Protein AF-A0A3D3PAX2-F1 (afdb_monomer_lite)

Foldseek 3Di:
DPDPDDDLDPPPPDLVRLLVVLVVVLVVQPPDPLNPVCVVLSVVLVVLSVQLVVLVVVCVVVDPVSVVSNVVSVVVNSVSVNVSVVVVVVSVVVVPD

Structure (mmCIF, N/CA/C/O backbone):
data_AF-A0A3D3PAX2-F1
#
_entry.id   AF-A0A3D3PAX2-F1
#
loop_
_atom_site.group_PDB
_atom_site.id
_atom_site.type_symbol
_atom_site.label_atom_id
_atom_site.label_alt_id
_atom_site.label_comp_id
_atom_site.label_asym_id
_atom_site.label_entity_id
_atom_site.label_seq_id
_atom_site.pdbx_PDB_ins_code
_atom_site.Cartn_x
_atom_site.Cartn_y
_atom_site.Cartn_z
_atom_site.occupancy
_atom_site.B_iso_or_equiv
_atom_site.auth_seq_id
_atom_site.auth_comp_id
_atom_site.auth_asym_id
_atom_site.auth_atom_id
_atom_site.pdbx_PDB_model_num
ATOM 1 N N . MET A 1 1 ? 0.766 15.740 -26.583 1.00 41.62 1 MET A N 1
ATOM 2 C CA . MET A 1 1 ? 0.351 14.648 -25.672 1.00 41.62 1 MET A CA 1
ATOM 3 C C . MET A 1 1 ? 0.404 15.162 -24.242 1.00 41.62 1 MET A C 1
ATOM 5 O O . MET A 1 1 ? 1.422 15.731 -23.867 1.00 41.62 1 MET A O 1
ATOM 9 N N . LYS A 1 2 ? -0.669 15.024 -23.450 1.00 42.22 2 LYS A N 1
ATOM 10 C CA . LYS A 1 2 ? -0.567 15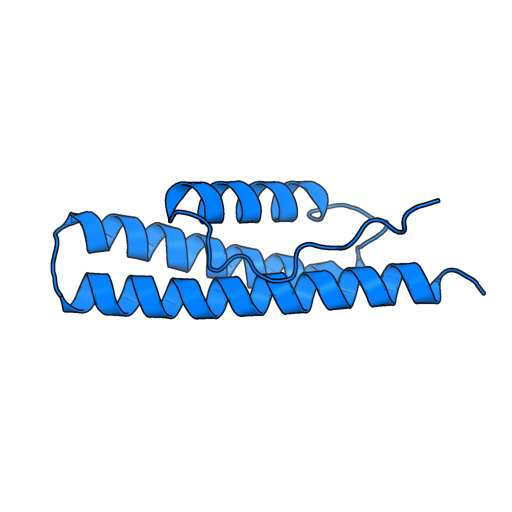.233 -21.997 1.00 42.22 2 LYS A CA 1
ATOM 11 C C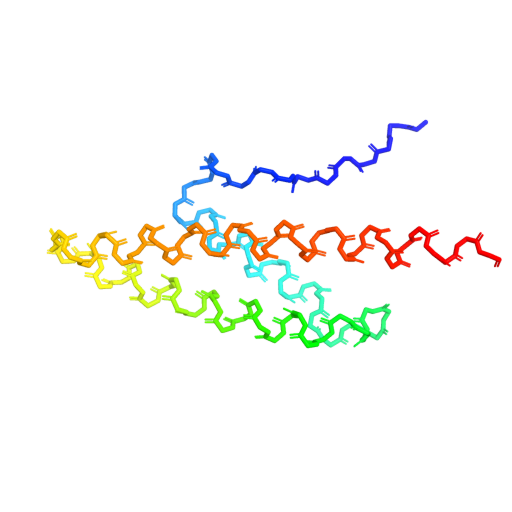 . LYS A 1 2 ? 0.275 14.084 -21.449 1.00 42.22 2 LYS A C 1
ATOM 13 O O . LYS A 1 2 ? -0.097 12.933 -21.660 1.00 42.22 2 LYS A O 1
ATOM 18 N N . LYS A 1 3 ? 1.412 14.384 -20.818 1.00 49.53 3 LYS A N 1
ATOM 19 C CA . LYS A 1 3 ? 2.200 13.358 -20.126 1.00 49.53 3 LYS A CA 1
ATOM 20 C C . LYS A 1 3 ? 1.286 12.708 -19.077 1.00 49.53 3 LYS A C 1
ATOM 22 O O . LYS A 1 3 ? 0.650 13.458 -18.333 1.00 49.53 3 LYS A O 1
ATOM 27 N N . PRO A 1 4 ? 1.149 11.373 -19.043 1.00 56.25 4 PRO A N 1
ATOM 28 C CA . PRO A 1 4 ? 0.389 10.721 -17.989 1.00 56.25 4 PRO A CA 1
ATOM 29 C C . PRO A 1 4 ? 1.046 11.065 -16.650 1.00 56.25 4 PRO A C 1
ATOM 31 O O . PRO A 1 4 ? 2.211 10.757 -16.415 1.00 56.25 4 PRO A O 1
ATOM 34 N N . THR A 1 5 ? 0.319 11.783 -15.797 1.00 52.38 5 THR A N 1
ATOM 35 C CA . THR A 1 5 ? 0.810 12.158 -14.472 1.00 52.38 5 THR A CA 1
ATOM 36 C C . THR A 1 5 ? 0.562 10.993 -13.529 1.00 52.38 5 THR A C 1
ATOM 38 O O . THR A 1 5 ? -0.590 10.623 -13.297 1.00 52.38 5 THR A O 1
ATOM 41 N N . ILE A 1 6 ? 1.627 10.422 -12.968 1.00 63.47 6 ILE A N 1
ATOM 42 C CA . ILE A 1 6 ? 1.491 9.398 -11.934 1.00 63.47 6 ILE A CA 1
ATOM 43 C C . ILE A 1 6 ? 0.815 10.022 -10.711 1.00 63.47 6 ILE A C 1
ATOM 45 O O . ILE A 1 6 ? 1.154 11.125 -10.275 1.00 63.47 6 ILE A O 1
ATOM 49 N N . ILE A 1 7 ? -0.171 9.320 -10.155 1.00 63.72 7 ILE A N 1
ATOM 50 C CA . ILE A 1 7 ? -0.816 9.716 -8.903 1.00 63.72 7 ILE A CA 1
ATOM 51 C C . ILE A 1 7 ? 0.206 9.530 -7.774 1.00 63.72 7 ILE A C 1
ATOM 53 O O . ILE A 1 7 ? 0.582 8.409 -7.453 1.00 63.72 7 ILE A O 1
ATOM 57 N N . LYS A 1 8 ? 0.652 10.638 -7.170 1.00 61.81 8 LYS A N 1
ATOM 58 C CA . LYS A 1 8 ? 1.651 10.655 -6.076 1.00 61.81 8 LYS A CA 1
ATOM 59 C C . LYS A 1 8 ? 1.040 10.880 -4.690 1.00 61.81 8 LYS A C 1
ATOM 61 O O . LYS A 1 8 ? 1.765 10.906 -3.699 1.00 61.81 8 LYS A O 1
ATOM 66 N N . SER A 1 9 ? -0.276 11.092 -4.624 1.00 65.50 9 SER A N 1
ATOM 67 C CA . SER A 1 9 ? -1.024 11.281 -3.380 1.00 65.50 9 SER A CA 1
ATOM 68 C C . SER A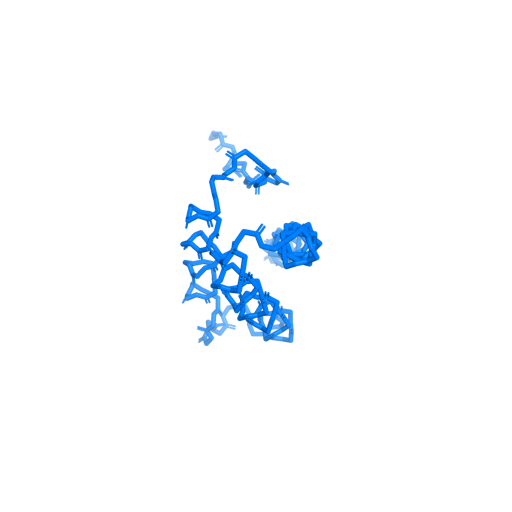 1 9 ? -2.197 10.315 -3.340 1.00 65.50 9 SER A C 1
ATOM 70 O O . SER A 1 9 ? -3.211 10.503 -4.007 1.00 65.50 9 SER A O 1
ATOM 72 N N . TYR A 1 10 ? -2.042 9.271 -2.536 1.00 71.00 10 TYR A N 1
ATOM 73 C CA . TYR A 1 10 ? -3.074 8.271 -2.272 1.00 71.00 10 TYR A CA 1
ATOM 74 C C . TYR A 1 10 ? -3.853 8.585 -0.981 1.00 71.00 10 TYR A C 1
ATOM 76 O O . TYR A 1 10 ? -4.756 7.848 -0.592 1.00 71.00 10 TYR A O 1
ATOM 84 N N . ARG A 1 11 ? -3.543 9.714 -0.325 1.00 70.06 11 ARG A N 1
ATOM 85 C CA . ARG A 1 11 ? -4.073 10.096 0.993 1.00 70.06 11 ARG A CA 1
ATOM 86 C C . ARG A 1 11 ? -5.596 10.235 1.019 1.00 70.06 11 ARG A C 1
ATOM 88 O O . ARG A 1 11 ? -6.210 9.963 2.044 1.00 70.06 11 ARG A O 1
ATOM 95 N N . GLN A 1 12 ? -6.189 10.620 -0.111 1.00 75.25 12 GLN A N 1
ATOM 96 C CA . GLN A 1 12 ? -7.635 10.798 -0.278 1.00 75.25 12 GLN A CA 1
ATOM 97 C C . GLN A 1 12 ? -8.402 9.484 -0.498 1.00 75.25 12 GLN A C 1
ATOM 99 O O . GLN A 1 12 ? -9.630 9.496 -0.503 1.00 75.25 12 GLN A O 1
ATOM 104 N N . LEU A 1 13 ? -7.714 8.355 -0.698 1.00 81.56 13 LEU A N 1
ATOM 105 C CA . LEU A 1 13 ? -8.382 7.071 -0.900 1.00 81.56 13 LEU A CA 1
ATOM 106 C C . LEU A 1 13 ? -9.014 6.576 0.401 1.00 81.56 13 LEU A C 1
ATOM 108 O O . LEU A 1 13 ? -8.406 6.668 1.462 1.00 81.56 13 LEU A O 1
ATOM 112 N N . SER A 1 14 ? -10.203 5.982 0.328 1.00 86.38 14 SER A N 1
ATOM 113 C CA . SER A 1 14 ? -10.735 5.217 1.463 1.00 86.38 14 SER A CA 1
ATOM 114 C C . SER A 1 14 ? -9.811 4.038 1.804 1.00 86.38 14 SER A C 1
ATOM 116 O O . SER A 1 14 ? -8.962 3.663 0.993 1.00 86.38 14 SER A O 1
ATOM 118 N N . ASP A 1 15 ? -9.964 3.435 2.985 1.00 86.25 15 ASP A N 1
ATOM 119 C CA . ASP A 1 15 ? -9.165 2.259 3.359 1.00 86.25 15 ASP A CA 1
ATOM 120 C C . ASP A 1 15 ? -9.331 1.104 2.348 1.00 86.25 15 ASP A C 1
ATOM 122 O O . ASP A 1 15 ? -8.349 0.534 1.872 1.00 86.25 15 ASP A O 1
ATOM 126 N N . ALA A 1 16 ? -10.568 0.850 1.908 1.00 85.56 16 ALA A N 1
ATOM 127 C CA . ALA A 1 16 ? -10.859 -0.145 0.877 1.00 85.56 16 ALA A CA 1
ATOM 128 C C . ALA A 1 16 ? -10.234 0.222 -0.480 1.00 85.56 16 ALA A C 1
ATOM 130 O O . ALA A 1 16 ? -9.618 -0.613 -1.140 1.00 85.56 16 ALA A O 1
ATOM 131 N N . SER A 1 17 ? -10.354 1.486 -0.897 1.00 87.75 17 SER A N 1
ATOM 132 C CA . SER A 1 17 ? -9.805 1.948 -2.176 1.00 87.75 17 SER A CA 1
ATOM 133 C C . SER A 1 17 ? -8.276 1.913 -2.200 1.00 87.75 17 SER A C 1
ATOM 135 O O . SER A 1 17 ? -7.695 1.622 -3.243 1.00 87.75 17 SER A O 1
ATOM 137 N N . LEU A 1 18 ? -7.624 2.201 -1.070 1.00 89.50 18 LEU A N 1
ATOM 138 C CA . LEU A 1 18 ? -6.172 2.111 -0.941 1.00 89.50 18 LEU A CA 1
ATOM 139 C C . LEU A 1 18 ? -5.705 0.659 -1.074 1.00 89.50 18 LEU A C 1
ATOM 141 O O . LEU A 1 18 ? -4.801 0.395 -1.863 1.00 89.50 18 LEU A O 1
ATOM 145 N N . GLY A 1 19 ? -6.358 -0.272 -0.372 1.00 88.62 19 GLY A N 1
ATOM 146 C CA . GLY A 1 19 ? -6.041 -1.699 -0.452 1.00 88.62 19 GLY A CA 1
ATOM 147 C C . GLY A 1 19 ? -6.183 -2.261 -1.869 1.00 88.62 19 GLY A C 1
ATOM 148 O O . GLY A 1 19 ? -5.273 -2.933 -2.352 1.00 88.62 19 GLY A O 1
ATOM 149 N N . LEU A 1 20 ? -7.274 -1.920 -2.566 1.00 91.50 20 LEU A N 1
ATOM 150 C CA . LEU A 1 20 ? -7.494 -2.326 -3.959 1.00 91.50 20 LEU A CA 1
ATOM 151 C C . LEU A 1 20 ? -6.449 -1.732 -4.908 1.00 91.50 20 LEU A C 1
ATOM 153 O O . LEU A 1 20 ? -5.948 -2.420 -5.793 1.00 91.50 20 LEU A O 1
ATOM 157 N N . LYS A 1 21 ? -6.103 -0.451 -4.731 1.00 91.56 21 LYS A N 1
ATOM 158 C CA . LYS A 1 21 ? -5.121 0.218 -5.591 1.00 91.56 21 LYS A CA 1
ATOM 159 C C . LYS A 1 21 ? -3.717 -0.351 -5.399 1.00 91.56 21 LYS A C 1
ATOM 161 O O . LYS A 1 21 ? -3.013 -0.528 -6.386 1.00 91.56 21 LYS A O 1
ATOM 166 N N . ALA A 1 22 ? -3.326 -0.631 -4.158 1.00 91.19 22 ALA A N 1
ATOM 167 C CA . ALA A 1 22 ? -2.054 -1.272 -3.850 1.00 91.19 22 ALA A CA 1
ATOM 168 C C . ALA A 1 22 ? -1.976 -2.682 -4.455 1.00 91.19 22 ALA A C 1
ATOM 170 O O . ALA A 1 22 ? -0.994 -2.979 -5.126 1.00 91.19 22 ALA A O 1
ATOM 171 N N . SER A 1 23 ? -3.038 -3.489 -4.323 1.00 92.56 23 SER A N 1
ATOM 172 C CA . SER A 1 23 ? -3.124 -4.814 -4.960 1.00 92.56 23 SER A CA 1
ATOM 173 C C . SER A 1 23 ? -2.941 -4.725 -6.472 1.00 92.56 23 SER A C 1
ATOM 175 O O . SER A 1 23 ? -2.076 -5.388 -7.020 1.00 92.56 23 SER A O 1
ATOM 177 N N . ALA A 1 24 ? -3.672 -3.829 -7.143 1.00 92.81 24 ALA A N 1
ATOM 178 C CA . ALA A 1 24 ? -3.575 -3.686 -8.594 1.00 92.81 24 ALA A CA 1
ATOM 179 C C . ALA A 1 24 ? -2.175 -3.257 -9.075 1.00 92.81 24 ALA A C 1
ATOM 181 O O . ALA A 1 24 ? -1.767 -3.610 -10.177 1.00 92.81 24 ALA A O 1
ATOM 182 N N . ILE A 1 25 ? -1.445 -2.471 -8.274 1.00 91.31 25 ILE A N 1
ATOM 183 C CA . ILE A 1 25 ? -0.058 -2.086 -8.579 1.00 91.31 25 ILE A CA 1
ATOM 184 C C . ILE A 1 25 ? 0.883 -3.281 -8.404 1.00 91.31 25 ILE A C 1
ATOM 186 O O . ILE A 1 25 ? 1.744 -3.487 -9.254 1.00 91.31 25 ILE A O 1
ATOM 190 N N . LEU A 1 26 ? 0.714 -4.055 -7.328 1.00 92.12 26 LEU A N 1
ATOM 191 C CA . LEU A 1 26 ? 1.476 -5.281 -7.094 1.00 92.12 26 LEU A CA 1
ATOM 192 C C . LEU A 1 26 ? 1.253 -6.274 -8.239 1.00 92.12 26 LEU A C 1
ATOM 194 O O . LEU A 1 26 ? 2.217 -6.664 -8.883 1.00 92.12 26 LEU A O 1
ATOM 198 N N . ASP A 1 27 ? -0.002 -6.554 -8.592 1.00 92.50 27 ASP A N 1
ATOM 199 C CA . ASP A 1 27 ? -0.363 -7.471 -9.681 1.00 92.50 27 ASP A CA 1
ATOM 200 C C . ASP A 1 27 ? 0.243 -7.062 -11.035 1.00 92.50 27 ASP A C 1
ATOM 202 O O . ASP A 1 27 ? 0.571 -7.912 -11.859 1.00 92.50 27 ASP A O 1
ATOM 206 N N . ALA A 1 28 ? 0.397 -5.757 -11.283 1.00 90.25 28 ALA A N 1
ATOM 207 C CA . ALA A 1 28 ? 0.963 -5.241 -12.528 1.00 90.25 28 ALA A CA 1
ATOM 208 C C . ALA A 1 28 ? 2.500 -5.326 -12.600 1.00 90.25 28 ALA A C 1
ATOM 210 O O . ALA A 1 28 ? 3.063 -5.313 -13.699 1.00 90.25 28 ALA A O 1
ATOM 211 N N . LEU A 1 29 ? 3.180 -5.356 -11.450 1.00 88.88 29 LEU A N 1
ATOM 212 C CA . LEU A 1 29 ? 4.642 -5.332 -11.364 1.00 88.88 29 LEU A CA 1
ATOM 213 C C . LEU A 1 29 ? 5.239 -6.700 -11.026 1.00 88.88 29 LEU A C 1
ATOM 215 O O . LEU A 1 29 ? 6.334 -7.004 -11.488 1.00 88.88 29 LEU A O 1
ATOM 219 N N . THR A 1 30 ? 4.534 -7.522 -10.251 1.00 90.50 30 THR A N 1
ATOM 220 C CA . THR A 1 30 ? 4.994 -8.850 -9.845 1.00 90.50 30 THR A CA 1
ATOM 221 C C . THR A 1 30 ? 5.196 -9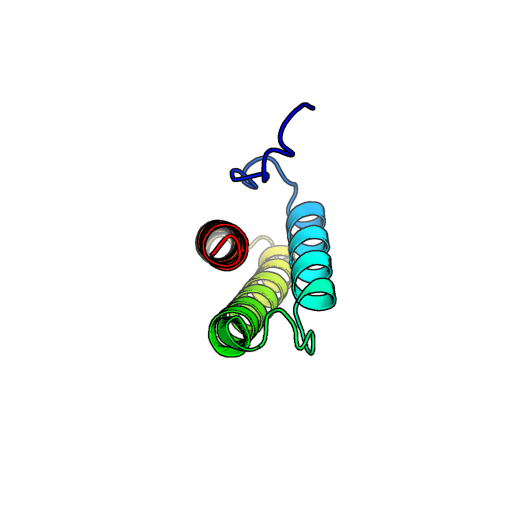.753 -11.055 1.00 90.50 30 THR A C 1
ATOM 223 O O . THR A 1 30 ? 4.283 -9.968 -11.852 1.00 90.50 30 THR A O 1
ATOM 226 N N . GLY A 1 31 ? 6.399 -10.315 -11.178 1.00 86.62 31 GLY A N 1
ATOM 227 C CA . GLY A 1 31 ? 6.734 -11.230 -12.267 1.00 86.62 31 GLY A CA 1
ATOM 228 C C . GLY A 1 31 ? 6.835 -10.550 -13.633 1.00 86.62 31 GLY A C 1
ATOM 229 O O . GLY A 1 31 ? 6.939 -11.242 -14.647 1.00 86.62 31 GLY A O 1
ATOM 230 N N . ASN A 1 32 ? 6.816 -9.215 -13.680 1.00 87.88 32 ASN A N 1
ATOM 231 C CA . ASN A 1 32 ? 7.009 -8.472 -14.911 1.00 87.88 32 ASN A CA 1
ATOM 232 C C . ASN A 1 32 ? 8.518 -8.357 -15.216 1.00 87.88 32 ASN A C 1
ATOM 234 O O . ASN A 1 32 ? 9.235 -7.673 -14.477 1.00 87.88 32 ASN A O 1
ATOM 238 N N . PRO A 1 33 ? 9.025 -8.989 -16.295 1.00 89.38 33 PRO A N 1
ATOM 239 C CA . PRO A 1 33 ? 10.452 -8.975 -16.610 1.00 89.38 33 PRO A CA 1
ATOM 240 C C . PRO A 1 33 ? 10.975 -7.568 -16.921 1.00 89.38 33 PRO A C 1
ATOM 242 O O . PRO A 1 33 ? 12.136 -7.285 -16.625 1.00 89.38 33 PRO A O 1
ATOM 245 N N . ASP A 1 34 ? 10.123 -6.673 -17.433 1.00 86.75 34 ASP A N 1
ATOM 246 C CA . ASP A 1 34 ? 10.493 -5.285 -17.729 1.00 86.75 34 ASP A CA 1
ATOM 247 C C . ASP A 1 34 ? 10.792 -4.490 -16.452 1.00 86.75 34 ASP A C 1
ATOM 249 O O . ASP A 1 34 ? 11.514 -3.504 -16.494 1.00 86.75 34 ASP A O 1
ATOM 253 N N . PHE A 1 35 ? 10.294 -4.935 -15.294 1.00 88.25 35 PHE A N 1
ATOM 254 C CA . PHE A 1 35 ? 10.529 -4.296 -13.998 1.00 88.25 35 PHE A CA 1
ATOM 255 C C . PHE A 1 35 ? 11.269 -5.206 -13.012 1.00 88.25 35 PHE A C 1
ATOM 257 O O . PHE A 1 35 ? 11.215 -4.969 -11.807 1.00 88.25 35 PHE A O 1
ATOM 264 N N . ALA A 1 36 ? 12.020 -6.205 -13.491 1.00 87.69 36 ALA A N 1
ATOM 265 C CA . ALA A 1 36 ? 12.728 -7.162 -12.632 1.00 87.69 36 ALA A CA 1
ATOM 266 C C . ALA A 1 36 ? 13.669 -6.492 -11.609 1.00 87.69 36 ALA A C 1
ATOM 268 O O . ALA A 1 36 ? 13.839 -6.975 -10.491 1.00 87.69 36 ALA A O 1
ATOM 269 N N . ALA A 1 37 ? 14.248 -5.336 -11.953 1.00 87.19 37 ALA A N 1
ATOM 270 C CA . ALA A 1 37 ? 15.086 -4.552 -11.042 1.00 87.19 37 ALA A CA 1
ATOM 271 C C . ALA A 1 37 ? 14.316 -3.962 -9.840 1.00 87.19 37 ALA A C 1
ATOM 273 O O . ALA A 1 37 ? 14.930 -3.583 -8.843 1.00 87.19 37 ALA A O 1
ATOM 274 N N . LEU A 1 38 ? 12.985 -3.876 -9.925 1.00 89.75 38 LEU A N 1
ATOM 275 C CA . LEU A 1 38 ? 12.106 -3.365 -8.873 1.00 89.75 38 LEU A CA 1
ATOM 276 C C . LEU A 1 38 ? 11.536 -4.477 -7.980 1.00 89.75 38 LEU A C 1
ATOM 278 O O . LEU A 1 38 ? 10.901 -4.156 -6.978 1.00 89.75 38 LEU A O 1
ATOM 282 N N . GLU A 1 39 ? 11.788 -5.758 -8.273 1.00 89.31 39 GLU A N 1
ATOM 283 C CA . GLU A 1 39 ? 11.280 -6.902 -7.493 1.00 89.31 39 GLU A CA 1
ATOM 284 C C . GLU A 1 39 ? 11.541 -6.804 -5.976 1.00 89.31 39 GLU A C 1
ATOM 286 O O . GLU A 1 39 ? 10.618 -7.060 -5.195 1.00 89.31 39 GLU A O 1
ATOM 291 N N . PRO A 1 40 ? 12.719 -6.348 -5.496 1.00 91.00 40 PRO A N 1
ATOM 292 C CA . PRO A 1 40 ? 12.920 -6.134 -4.062 1.00 91.00 40 PRO A CA 1
ATOM 293 C C . PRO A 1 40 ? 11.951 -5.102 -3.463 1.00 91.00 40 PRO A C 1
ATOM 295 O O . PRO A 1 40 ? 11.449 -5.287 -2.354 1.00 91.00 40 PRO A O 1
ATOM 298 N N . ALA A 1 41 ? 11.655 -4.026 -4.200 1.00 90.56 41 ALA A N 1
ATOM 299 C CA . ALA A 1 41 ? 10.715 -2.993 -3.773 1.00 90.56 41 ALA A CA 1
ATOM 300 C C . ALA A 1 41 ? 9.259 -3.480 -3.845 1.00 90.56 41 ALA A C 1
ATOM 302 O O . ALA A 1 41 ? 8.467 -3.159 -2.960 1.00 90.56 41 ALA A O 1
ATOM 303 N N . VAL A 1 42 ? 8.917 -4.288 -4.854 1.00 91.56 42 VAL A N 1
ATOM 304 C CA . VAL A 1 42 ? 7.607 -4.950 -4.977 1.00 91.56 42 VAL A CA 1
ATOM 305 C C . VAL A 1 42 ? 7.385 -5.900 -3.799 1.00 91.56 42 VAL A C 1
ATOM 307 O O . VAL A 1 42 ? 6.369 -5.792 -3.119 1.00 91.56 42 VAL A O 1
ATOM 310 N N . THR A 1 43 ? 8.367 -6.743 -3.470 1.00 92.81 43 THR A N 1
ATOM 311 C CA . THR A 1 43 ? 8.305 -7.664 -2.322 1.00 92.81 43 THR A CA 1
ATOM 312 C C . THR A 1 43 ? 8.127 -6.914 -0.998 1.00 92.81 43 THR A C 1
ATOM 314 O O . THR A 1 43 ? 7.299 -7.289 -0.166 1.00 92.81 43 THR A O 1
ATOM 317 N N . ALA A 1 44 ? 8.867 -5.818 -0.800 1.00 92.56 44 ALA A N 1
ATOM 318 C CA . ALA A 1 44 ? 8.705 -4.978 0.384 1.00 92.56 44 ALA A CA 1
ATOM 319 C C . ALA A 1 44 ? 7.299 -4.356 0.456 1.00 92.56 44 ALA A C 1
ATOM 321 O O . ALA A 1 44 ? 6.683 -4.333 1.522 1.00 92.56 44 ALA A O 1
ATOM 322 N N . LEU A 1 45 ? 6.765 -3.891 -0.678 1.00 93.69 45 LEU A N 1
ATOM 323 C CA . LEU A 1 45 ? 5.418 -3.335 -0.753 1.00 93.69 45 LEU A CA 1
ATOM 324 C C . LEU A 1 45 ? 4.336 -4.390 -0.464 1.00 93.69 45 LEU A C 1
ATOM 326 O O . LEU A 1 45 ? 3.363 -4.059 0.213 1.00 93.69 45 LEU A O 1
ATOM 330 N N . MET A 1 46 ? 4.511 -5.643 -0.905 1.00 94.44 46 MET A N 1
ATOM 331 C CA . MET A 1 46 ? 3.604 -6.754 -0.570 1.00 94.44 46 MET A CA 1
ATOM 332 C C . MET A 1 46 ? 3.506 -6.945 0.947 1.00 94.44 46 MET A C 1
ATOM 334 O O . MET A 1 46 ? 2.411 -6.941 1.500 1.00 94.44 46 MET A O 1
ATOM 338 N N . ALA A 1 47 ? 4.644 -6.998 1.646 1.00 95.38 47 ALA A N 1
ATOM 339 C CA . ALA A 1 47 ? 4.659 -7.153 3.101 1.00 95.38 47 ALA A CA 1
ATOM 340 C C . ALA A 1 47 ? 3.966 -5.985 3.834 1.00 95.38 47 ALA A C 1
ATOM 342 O O . ALA A 1 47 ? 3.274 -6.182 4.840 1.00 95.38 47 ALA A O 1
ATOM 343 N N . LEU A 1 48 ? 4.124 -4.757 3.330 1.00 95.06 48 LEU A N 1
ATOM 344 C CA . LEU A 1 48 ? 3.446 -3.575 3.871 1.00 95.06 48 LEU A CA 1
ATOM 345 C C . LEU A 1 48 ? 1.936 -3.602 3.606 1.00 95.06 48 LEU A C 1
ATOM 347 O O . LEU A 1 48 ? 1.156 -3.217 4.479 1.00 95.06 48 LEU A O 1
ATOM 351 N N . HIS A 1 49 ? 1.518 -4.074 2.430 1.00 94.88 49 HIS A N 1
ATOM 352 C CA . HIS A 1 49 ? 0.108 -4.265 2.088 1.00 94.88 49 HIS A CA 1
ATOM 353 C C . HIS A 1 49 ? -0.556 -5.298 3.002 1.00 94.88 49 HIS A C 1
ATOM 355 O O . HIS A 1 49 ? -1.590 -4.987 3.595 1.00 94.88 49 HIS A O 1
ATOM 361 N N . ASP A 1 50 ? 0.084 -6.449 3.217 1.00 95.00 50 ASP A N 1
ATOM 362 C CA . ASP A 1 50 ? -0.397 -7.490 4.133 1.00 95.00 50 ASP A CA 1
ATOM 363 C C . ASP A 1 50 ? -0.501 -6.972 5.573 1.00 95.00 50 ASP A C 1
ATOM 365 O O . ASP A 1 50 ? -1.497 -7.197 6.268 1.00 95.00 50 ASP A O 1
ATOM 369 N N . THR A 1 51 ? 0.505 -6.211 6.017 1.00 94.69 51 THR A N 1
ATOM 370 C CA . THR A 1 51 ? 0.520 -5.580 7.345 1.00 94.69 51 THR A CA 1
ATOM 371 C C . THR A 1 51 ? -0.649 -4.610 7.507 1.00 94.69 51 THR A C 1
ATOM 373 O O . THR A 1 51 ? -1.362 -4.648 8.515 1.00 94.69 51 THR A O 1
ATOM 376 N N . TYR A 1 52 ? -0.887 -3.759 6.508 1.00 94.69 52 TYR A N 1
ATOM 377 C CA . TYR A 1 52 ? -2.007 -2.825 6.501 1.00 94.69 52 TYR A CA 1
ATOM 378 C C . TYR A 1 52 ? -3.361 -3.549 6.485 1.00 94.69 52 TYR A C 1
ATOM 380 O O . TYR A 1 52 ? -4.248 -3.196 7.266 1.00 94.69 52 TYR A O 1
ATOM 388 N N . ALA A 1 53 ? -3.516 -4.594 5.667 1.00 93.75 53 ALA A N 1
ATOM 389 C CA . ALA A 1 53 ? -4.734 -5.397 5.606 1.00 93.75 53 ALA A CA 1
ATOM 390 C C . ALA A 1 53 ? -5.034 -6.076 6.955 1.00 93.75 53 ALA A C 1
ATOM 392 O O . ALA A 1 53 ? -6.160 -6.007 7.456 1.00 93.75 53 ALA A O 1
ATOM 393 N N . ALA A 1 54 ? -4.019 -6.654 7.602 1.00 93.50 54 ALA A N 1
ATOM 394 C CA . ALA A 1 54 ? -4.156 -7.246 8.929 1.00 93.50 54 ALA A CA 1
ATOM 395 C C . ALA A 1 54 ? -4.520 -6.199 9.999 1.00 93.50 54 ALA A C 1
ATOM 397 O O . ALA A 1 54 ? -5.375 -6.452 10.855 1.00 93.50 54 ALA A O 1
ATOM 398 N N . ALA A 1 55 ? -3.907 -5.012 9.955 1.00 92.19 55 ALA A N 1
ATOM 399 C CA . ALA A 1 55 ? -4.224 -3.915 10.869 1.00 92.19 55 ALA A CA 1
ATOM 400 C C . ALA A 1 55 ? -5.652 -3.381 10.662 1.00 92.19 55 ALA A C 1
ATOM 402 O O . ALA A 1 55 ? -6.342 -3.074 11.635 1.00 92.19 55 ALA A O 1
ATOM 403 N N . LEU A 1 56 ? -6.129 -3.333 9.414 1.00 91.75 56 LEU A N 1
ATOM 404 C CA . LEU A 1 56 ? -7.494 -2.934 9.070 1.00 91.75 56 LEU A CA 1
ATOM 405 C C . LEU A 1 56 ? -8.533 -3.882 9.679 1.00 91.75 56 LEU A C 1
ATOM 407 O O . LEU A 1 56 ? -9.507 -3.416 10.270 1.00 91.75 56 LEU A O 1
ATOM 411 N N . VAL A 1 57 ? -8.300 -5.197 9.601 1.00 92.94 57 VAL A N 1
ATOM 412 C CA . VAL A 1 57 ? -9.174 -6.205 10.225 1.00 92.94 57 VAL A CA 1
ATOM 413 C C . VAL A 1 57 ? -9.204 -6.038 11.745 1.00 92.94 57 VAL A C 1
ATOM 415 O O . VAL A 1 57 ? -10.279 -6.034 12.338 1.00 92.94 57 VAL A O 1
ATOM 418 N N . LYS A 1 58 ? -8.048 -5.830 12.389 1.00 89.75 58 LYS A N 1
ATOM 419 C CA . LYS A 1 58 ? -7.975 -5.608 13.846 1.00 89.75 58 LYS A CA 1
ATOM 420 C C . LYS A 1 58 ? -8.701 -4.331 14.277 1.00 89.75 58 LYS A C 1
ATOM 422 O O . LYS A 1 58 ? -9.418 -4.329 15.274 1.00 89.75 58 LYS A O 1
ATOM 427 N N . ALA A 1 59 ? -8.575 -3.255 13.502 1.00 91.25 59 ALA A N 1
ATOM 428 C CA . ALA A 1 59 ? -9.251 -1.990 13.775 1.00 91.25 59 ALA A CA 1
ATOM 429 C C . ALA A 1 59 ? -10.788 -2.078 13.672 1.00 91.25 59 ALA A C 1
ATOM 431 O O . ALA A 1 59 ? -11.476 -1.198 14.193 1.00 91.25 59 ALA A O 1
ATOM 432 N N . ALA A 1 60 ? -11.347 -3.139 13.073 1.00 88.50 60 ALA A N 1
ATOM 433 C CA . ALA A 1 60 ? -12.793 -3.373 13.053 1.00 88.50 60 ALA A CA 1
ATOM 434 C C . ALA A 1 60 ? -13.389 -3.518 14.467 1.00 88.50 60 ALA A C 1
ATOM 436 O O . ALA A 1 60 ? -14.544 -3.150 14.683 1.00 88.50 60 ALA A O 1
ATOM 437 N N . GLY A 1 61 ? -12.585 -3.963 15.443 1.00 88.25 61 GLY A N 1
ATOM 438 C CA . GLY A 1 61 ? -12.954 -4.007 16.862 1.00 88.25 61 GLY A CA 1
ATOM 439 C C . GLY A 1 61 ? -13.086 -2.632 17.533 1.00 88.25 61 GLY A C 1
ATOM 440 O O . GLY A 1 61 ? -13.494 -2.559 18.687 1.00 88.25 61 GLY A O 1
ATOM 441 N N . LYS A 1 62 ? -12.772 -1.535 16.823 1.00 84.06 62 LYS A N 1
ATOM 442 C CA . LYS A 1 62 ? -12.825 -0.135 17.293 1.00 84.06 62 LYS A CA 1
ATOM 443 C C . LYS A 1 62 ? -11.934 0.184 18.500 1.00 84.06 62 LYS A C 1
ATOM 445 O O . LYS A 1 62 ? -12.100 1.228 19.128 1.00 84.06 62 LYS A O 1
ATOM 450 N N . GLU A 1 63 ? -10.963 -0.670 18.798 1.00 91.31 63 GLU A N 1
ATOM 451 C CA . GLU A 1 63 ? -9.945 -0.388 19.806 1.00 91.31 63 GLU A CA 1
ATOM 452 C C . GLU A 1 63 ? -9.048 0.767 19.341 1.00 91.31 63 GLU A C 1
ATOM 454 O O . GLU A 1 63 ? -8.557 0.779 18.209 1.00 91.31 63 GLU A O 1
ATOM 459 N N . SER A 1 64 ? -8.824 1.754 20.210 1.00 90.44 64 SER A N 1
ATOM 460 C CA . SER A 1 64 ? -8.068 2.969 19.870 1.00 90.44 64 SER A CA 1
ATOM 461 C C . SER A 1 64 ? -6.628 2.667 19.447 1.00 90.44 64 SER A C 1
ATOM 463 O O . SER A 1 64 ? -6.125 3.258 18.492 1.00 90.44 64 SER A O 1
ATOM 465 N N . THR A 1 65 ? -5.988 1.705 20.110 1.00 93.19 65 THR A N 1
ATOM 466 C CA . THR A 1 65 ? -4.648 1.203 19.782 1.00 93.19 65 THR A CA 1
ATOM 467 C C . THR A 1 65 ? -4.620 0.538 18.406 1.00 93.19 65 THR A C 1
ATOM 469 O O . THR A 1 65 ? -3.748 0.846 17.598 1.00 93.19 65 THR A O 1
ATOM 472 N N . ALA A 1 66 ? -5.604 -0.307 18.087 1.00 90.44 66 ALA A N 1
ATOM 473 C CA . ALA A 1 66 ? -5.715 -0.945 16.776 1.00 90.44 66 ALA A CA 1
ATOM 474 C C . ALA A 1 66 ? -5.954 0.078 15.650 1.00 90.44 66 ALA A C 1
ATOM 476 O O . ALA A 1 66 ? -5.379 -0.042 14.568 1.00 90.44 66 ALA A O 1
ATOM 477 N N . ILE A 1 67 ? -6.751 1.121 15.907 1.00 91.62 67 ILE A N 1
ATOM 478 C CA . ILE A 1 67 ? -6.969 2.223 14.959 1.00 91.62 67 ILE A CA 1
ATOM 479 C C . ILE A 1 67 ? -5.673 3.009 14.721 1.00 91.62 67 ILE A C 1
ATOM 481 O O . ILE A 1 67 ? -5.367 3.333 13.571 1.00 91.62 67 ILE A O 1
ATOM 485 N N . ALA A 1 68 ? -4.907 3.301 15.777 1.00 93.12 68 ALA A N 1
ATOM 486 C CA . ALA A 1 68 ? -3.624 3.990 15.663 1.00 93.12 68 ALA A CA 1
ATOM 487 C C . ALA A 1 68 ? -2.627 3.184 14.815 1.00 93.12 68 ALA A C 1
ATOM 489 O O . ALA A 1 68 ? -2.088 3.720 13.850 1.00 93.12 68 ALA A O 1
ATOM 490 N N . LEU A 1 69 ? -2.482 1.885 15.095 1.00 92.69 69 LEU A N 1
ATOM 491 C CA . LEU A 1 69 ? -1.615 0.977 14.335 1.00 92.69 69 LEU A CA 1
ATOM 492 C C . LEU A 1 69 ? -2.029 0.868 12.861 1.00 92.69 69 LEU A C 1
ATOM 494 O O . LEU A 1 69 ? -1.182 0.866 11.971 1.00 92.69 69 LEU A O 1
ATOM 498 N N . LYS A 1 70 ? -3.336 0.829 12.575 1.00 94.12 70 LYS A N 1
ATOM 499 C CA . LYS A 1 70 ? -3.841 0.858 11.197 1.00 94.12 70 LYS A CA 1
ATOM 500 C C . LYS A 1 70 ? -3.470 2.161 10.486 1.00 94.12 70 LYS A C 1
ATOM 502 O O . LYS A 1 70 ? -3.075 2.128 9.324 1.00 94.12 70 LYS A O 1
ATOM 507 N N . ASN A 1 71 ? -3.616 3.306 11.151 1.00 92.12 71 ASN A N 1
ATOM 508 C CA . ASN A 1 71 ? -3.273 4.602 10.562 1.00 92.12 71 ASN A CA 1
ATOM 509 C C . ASN A 1 71 ? -1.761 4.737 10.323 1.00 92.12 71 ASN A C 1
ATOM 511 O O . ASN A 1 71 ? -1.361 5.277 9.299 1.00 92.12 71 ASN A O 1
ATOM 515 N N . GLU A 1 72 ? -0.930 4.203 11.215 1.00 94.62 72 GLU A N 1
ATOM 516 C CA . GLU A 1 72 ? 0.520 4.131 11.016 1.00 94.62 72 GLU A CA 1
ATOM 517 C C . GLU A 1 72 ? 0.876 3.253 9.808 1.00 94.62 72 GLU A C 1
ATOM 519 O O . GLU A 1 72 ? 1.546 3.714 8.884 1.00 94.62 72 GLU A O 1
ATOM 524 N N . ALA A 1 73 ? 0.340 2.028 9.746 1.00 94.12 73 ALA A N 1
ATOM 525 C CA . ALA A 1 73 ? 0.536 1.128 8.609 1.00 94.12 73 ALA A CA 1
ATOM 526 C C . ALA A 1 73 ? 0.056 1.749 7.286 1.00 94.12 73 ALA A C 1
ATOM 528 O O . ALA A 1 73 ? 0.674 1.555 6.240 1.00 94.12 73 ALA A O 1
ATOM 529 N N . ARG A 1 74 ? -1.023 2.541 7.335 1.00 94.12 74 ARG A N 1
ATOM 530 C CA . ARG A 1 74 ? -1.527 3.299 6.190 1.00 94.12 74 ARG A CA 1
ATOM 531 C C . ARG A 1 74 ? -0.497 4.306 5.687 1.00 94.12 74 ARG A C 1
ATOM 533 O O . ARG A 1 74 ? -0.220 4.313 4.495 1.00 94.12 74 ARG A O 1
ATOM 540 N N . GLU A 1 75 ? 0.054 5.152 6.553 1.00 94.19 75 GLU A N 1
ATOM 541 C CA . GLU A 1 75 ? 1.036 6.167 6.141 1.00 94.19 75 GLU A CA 1
ATOM 542 C C . GLU A 1 75 ? 2.317 5.521 5.589 1.00 94.19 75 GLU A C 1
ATOM 544 O O . GLU A 1 75 ? 2.826 5.957 4.557 1.00 94.19 75 GLU A O 1
ATOM 549 N N . ILE A 1 76 ? 2.774 4.417 6.188 1.00 94.62 76 ILE A N 1
ATOM 550 C CA . ILE A 1 76 ? 3.921 3.651 5.677 1.00 94.62 76 ILE A CA 1
ATOM 551 C C . ILE A 1 76 ? 3.625 3.090 4.276 1.00 94.62 76 ILE A C 1
ATOM 553 O O . ILE A 1 76 ? 4.450 3.218 3.370 1.00 94.62 76 ILE A O 1
ATOM 557 N N . LEU A 1 77 ? 2.436 2.514 4.066 1.00 93.31 77 LEU A N 1
ATOM 558 C CA . LEU A 1 77 ? 2.023 2.003 2.758 1.00 93.31 77 LEU A CA 1
ATOM 559 C C . LEU A 1 77 ? 1.926 3.124 1.709 1.00 93.31 77 LEU A C 1
ATOM 561 O O . LEU A 1 77 ? 2.347 2.940 0.568 1.00 93.31 77 LEU A O 1
ATOM 565 N N . LEU A 1 78 ? 1.392 4.292 2.083 1.00 92.19 78 LEU A N 1
ATOM 566 C CA . LEU A 1 78 ? 1.297 5.459 1.199 1.00 92.19 78 LEU A CA 1
ATOM 567 C C . LEU A 1 78 ? 2.680 5.925 0.728 1.00 92.19 78 LEU A C 1
ATOM 569 O O . LEU A 1 78 ? 2.853 6.211 -0.461 1.00 92.19 78 LEU A O 1
ATOM 573 N N . GLU A 1 79 ? 3.653 5.982 1.637 1.00 92.19 79 GLU A N 1
ATOM 574 C CA . GLU A 1 79 ? 5.017 6.391 1.305 1.00 92.19 79 GLU A CA 1
ATOM 575 C C . GLU A 1 79 ? 5.719 5.353 0.423 1.00 92.19 79 GLU A C 1
ATOM 577 O O . GLU A 1 79 ? 6.323 5.706 -0.591 1.00 92.19 79 GLU A O 1
ATOM 582 N N . ALA A 1 80 ? 5.554 4.061 0.721 1.00 92.44 80 ALA A 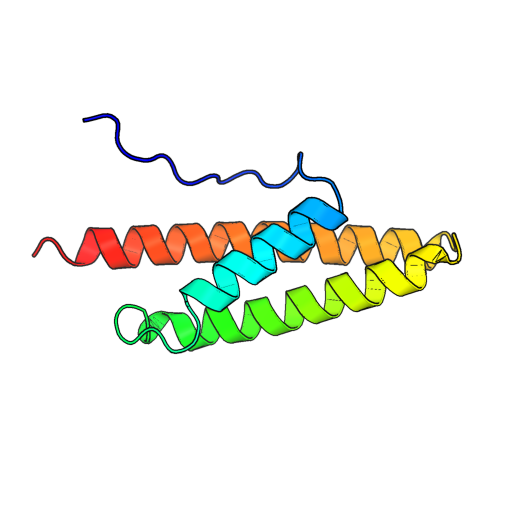N 1
ATOM 583 C CA . ALA A 1 80 ? 6.099 2.987 -0.105 1.00 92.44 80 ALA A CA 1
ATOM 584 C C . ALA A 1 80 ? 5.532 3.007 -1.538 1.00 92.44 80 ALA A C 1
ATOM 586 O O . ALA A 1 80 ? 6.286 2.897 -2.505 1.00 92.44 80 ALA A O 1
ATOM 587 N N . LEU A 1 81 ? 4.221 3.232 -1.698 1.00 91.25 81 LEU A N 1
ATOM 588 C CA . LEU A 1 81 ? 3.584 3.384 -3.014 1.00 91.25 81 LEU A CA 1
ATOM 589 C C . LEU A 1 81 ? 4.134 4.585 -3.793 1.00 91.25 81 LEU A C 1
ATOM 591 O O . LEU A 1 81 ? 4.288 4.527 -5.016 1.00 91.25 81 LEU A O 1
ATOM 595 N N . ARG A 1 82 ? 4.423 5.689 -3.100 1.00 90.31 82 ARG A N 1
ATOM 596 C CA . ARG A 1 82 ? 5.006 6.888 -3.707 1.00 90.31 82 ARG A CA 1
ATOM 597 C C . ARG A 1 82 ? 6.442 6.632 -4.169 1.00 90.31 82 ARG A C 1
ATOM 599 O O . ARG A 1 82 ? 6.781 7.003 -5.295 1.00 90.31 82 ARG A O 1
ATOM 606 N N . LEU A 1 83 ? 7.259 5.992 -3.334 1.00 90.12 83 LEU A N 1
ATOM 607 C CA . LEU A 1 83 ? 8.644 5.646 -3.655 1.00 90.12 83 LEU A CA 1
ATOM 608 C C . LEU A 1 83 ? 8.727 4.660 -4.827 1.00 90.12 83 LEU A C 1
ATOM 610 O O . LEU A 1 83 ? 9.536 4.850 -5.739 1.00 90.12 83 LEU A O 1
ATOM 614 N N . LEU A 1 84 ? 7.850 3.651 -4.852 1.00 90.25 84 LEU A N 1
ATOM 615 C CA . LEU A 1 84 ? 7.753 2.720 -5.974 1.00 90.25 84 LEU A CA 1
ATOM 616 C C . LEU A 1 84 ? 7.375 3.449 -7.266 1.00 90.25 84 LEU A C 1
ATOM 618 O O . LEU A 1 84 ? 8.022 3.250 -8.289 1.00 90.25 84 LEU A O 1
ATOM 622 N N . GLY A 1 85 ? 6.399 4.361 -7.212 1.00 88.19 85 GLY A N 1
ATOM 623 C CA . GLY A 1 85 ? 6.039 5.194 -8.360 1.00 88.19 85 GLY A CA 1
ATOM 624 C C . GLY A 1 85 ? 7.219 6.009 -8.899 1.00 88.19 85 GLY A C 1
ATOM 625 O O . GLY A 1 85 ? 7.406 6.086 -10.109 1.00 88.19 85 GLY A O 1
ATOM 626 N N . HIS A 1 86 ? 8.056 6.567 -8.020 1.00 87.44 86 HIS A N 1
ATOM 627 C CA . HIS A 1 86 ? 9.268 7.272 -8.441 1.00 87.44 86 HIS A CA 1
ATOM 628 C C . HIS A 1 86 ? 10.314 6.335 -9.063 1.00 87.44 86 HIS A C 1
ATOM 630 O O . HIS A 1 86 ? 10.941 6.690 -10.058 1.00 87.44 86 HIS A O 1
ATOM 636 N N . SER A 1 87 ? 10.462 5.128 -8.516 1.00 88.12 87 SER A N 1
ATOM 637 C CA . SER A 1 87 ? 11.383 4.114 -9.043 1.00 88.12 87 SER A CA 1
ATOM 638 C C . SER A 1 87 ? 10.972 3.657 -10.444 1.00 88.12 87 SER A C 1
ATOM 640 O O . SER A 1 87 ? 11.825 3.523 -11.316 1.00 88.12 87 SER A O 1
ATOM 642 N N . VAL A 1 88 ? 9.666 3.500 -10.686 1.00 87.75 88 VAL A N 1
ATOM 643 C CA . VAL A 1 88 ? 9.106 3.217 -12.016 1.00 87.75 88 VAL A CA 1
ATOM 644 C C . VAL A 1 88 ? 9.359 4.381 -12.979 1.00 87.75 88 VAL A C 1
ATOM 646 O O . VAL A 1 88 ? 9.828 4.148 -14.089 1.00 87.75 88 VAL A O 1
ATOM 649 N N . GLU A 1 89 ? 9.118 5.636 -12.568 1.00 87.50 89 GLU A N 1
ATOM 650 C CA . GLU A 1 89 ? 9.430 6.811 -13.407 1.00 87.50 89 GLU A CA 1
ATOM 651 C C . GLU A 1 89 ? 10.906 6.841 -13.805 1.00 87.50 89 GLU A C 1
ATOM 653 O O . GLU A 1 89 ? 11.220 7.069 -14.970 1.00 87.50 89 GLU A O 1
ATOM 658 N N . PHE A 1 90 ? 11.807 6.604 -12.851 1.00 85.00 90 PHE A N 1
ATOM 659 C CA . PHE A 1 90 ? 13.244 6.590 -13.103 1.00 85.00 90 PHE A CA 1
ATOM 660 C C . PHE A 1 90 ? 13.647 5.447 -14.040 1.00 85.00 90 PHE A C 1
ATOM 662 O O . PHE A 1 90 ? 14.396 5.670 -14.988 1.00 85.00 90 PHE A O 1
ATOM 669 N N . HIS A 1 91 ? 13.106 4.246 -13.817 1.00 85.44 91 HIS A N 1
ATOM 670 C CA . HIS A 1 91 ? 13.357 3.081 -14.659 1.00 85.44 91 HIS A CA 1
ATOM 671 C C . HIS A 1 91 ? 12.941 3.328 -16.120 1.00 85.44 91 HIS A C 1
ATOM 673 O O . HIS A 1 91 ? 13.707 3.040 -17.038 1.00 85.44 91 HIS A O 1
ATOM 679 N N . CYS A 1 92 ? 11.766 3.927 -16.336 1.00 82.25 92 CYS A N 1
ATOM 680 C CA . CYS A 1 92 ? 11.263 4.243 -17.674 1.00 82.25 92 CYS A CA 1
ATOM 681 C C . CYS A 1 92 ? 11.939 5.469 -18.315 1.00 82.25 92 CYS A C 1
ATOM 683 O O . CYS A 1 92 ? 12.032 5.543 -19.532 1.00 82.25 92 CYS A O 1
ATOM 685 N N . ALA A 1 93 ? 12.396 6.450 -17.530 1.00 77.56 93 ALA A N 1
ATOM 686 C CA . ALA A 1 93 ? 13.100 7.621 -18.063 1.00 77.56 93 ALA A CA 1
ATOM 687 C C . ALA A 1 93 ? 14.559 7.314 -18.444 1.00 77.56 93 ALA A C 1
ATOM 689 O O . ALA A 1 93 ? 15.125 7.987 -19.300 1.00 77.56 93 ALA A O 1
ATOM 690 N N . GLY A 1 94 ? 15.175 6.311 -17.811 1.00 59.69 94 GLY A N 1
ATOM 691 C CA . GLY A 1 94 ? 16.529 5.852 -18.127 1.00 59.69 94 GLY A CA 1
ATOM 692 C C . GLY A 1 94 ? 16.625 4.945 -19.358 1.00 59.69 94 GLY A C 1
ATOM 693 O O . GLY A 1 94 ? 17.734 4.627 -19.774 1.00 59.69 94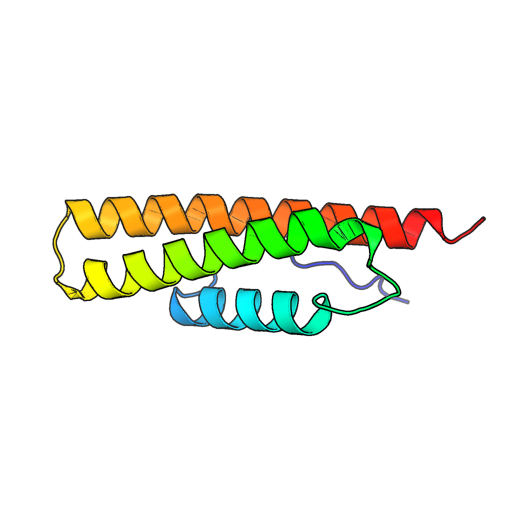 GLY A O 1
ATOM 694 N N . SER A 1 95 ? 15.496 4.525 -19.939 1.00 53.41 95 SER A N 1
ATOM 695 C CA . SER A 1 95 ? 15.449 3.643 -21.117 1.00 53.41 95 SER A CA 1
ATOM 696 C C . SER A 1 95 ? 15.499 4.393 -22.462 1.00 53.41 95 SER A C 1
ATOM 698 O O . SER A 1 95 ? 15.569 3.747 -23.502 1.00 53.41 95 SER A O 1
ATOM 700 N N . ASP A 1 96 ? 15.517 5.733 -22.452 1.00 43.34 96 ASP A N 1
ATOM 701 C CA . ASP A 1 96 ? 15.669 6.602 -23.636 1.00 43.34 96 ASP A CA 1
ATOM 702 C C . ASP A 1 96 ? 17.161 6.902 -23.956 1.00 43.34 96 ASP A C 1
ATOM 704 O O . ASP A 1 96 ? 17.539 8.060 -24.151 1.00 43.34 96 ASP A O 1
ATOM 708 N N . SER A 1 97 ? 18.039 5.886 -23.959 1.00 39.75 97 SER A N 1
ATOM 709 C CA . SER A 1 97 ? 19.458 6.024 -24.373 1.00 39.75 97 SER A CA 1
ATOM 710 C C . SER A 1 97 ? 19.734 5.397 -25.732 1.00 39.75 97 SER A C 1
ATOM 712 O O . SER A 1 97 ? 19.301 4.242 -25.937 1.00 39.75 97 SER A O 1
#

Sequence (97 aa):
MKKPTIIKSYRQLSDASLGLKASAILDALTGNPDFAALEPAVTALMALHDTYAAALVKAAGKESTAIALKNEAREILLEALRLLGHSVEFHCAGSDS

Radius of gyration: 14.95 Å; chains: 1; bounding box: 32×26×46 Å

Secondary structure (DSSP, 8-state):
----------TTS-HHHHHHHHHHHHHHHTT-GGGGGGHHHHHHHHHHHHHHHHHHHHHTT--HHHHHHHHHHHHHHHHHHHHHHHHHHHHHHTT--

pLDDT: mean 84.92, std 13.62, range [39.75, 95.38]